Protein AF-A0A9P6ZLG7-F1 (afdb_monomer_lite)

Radius of gyration: 20.48 Å; chains: 1; bounding box: 56×38×57 Å

pLDDT: mean 70.79, std 18.05, range [35.25, 89.25]

Structure (mmCIF, N/CA/C/O backbone):
data_AF-A0A9P6ZLG7-F1
#
_entry.id   AF-A0A9P6ZLG7-F1
#
loop_
_atom_site.group_PDB
_atom_site.id
_atom_site.type_symbol
_atom_site.label_atom_id
_atom_site.label_alt_id
_atom_site.label_comp_id
_atom_site.label_asym_id
_atom_site.label_entity_id
_atom_site.label_seq_id
_atom_site.pdbx_PDB_ins_code
_atom_site.Cartn_x
_atom_site.Cartn_y
_atom_site.Cartn_z
_atom_site.occupancy
_atom_site.B_iso_or_equiv
_atom_site.auth_seq_id
_atom_site.auth_comp_id
_atom_site.auth_asym_id
_atom_site.auth_atom_id
_atom_site.pdbx_PDB_model_num
ATOM 1 N N . MET A 1 1 ? 39.757 28.305 39.858 1.00 40.25 1 MET A N 1
ATOM 2 C CA . MET A 1 1 ? 39.953 27.730 38.507 1.00 40.25 1 MET A CA 1
ATOM 3 C C . MET A 1 1 ? 38.604 27.255 37.981 1.00 40.25 1 MET A C 1
ATOM 5 O O . MET A 1 1 ? 38.103 26.241 38.445 1.00 40.25 1 MET A O 1
ATOM 9 N N . ALA A 1 2 ? 37.968 28.038 37.108 1.00 39.09 2 ALA A N 1
ATOM 10 C CA . ALA A 1 2 ? 36.626 27.769 36.59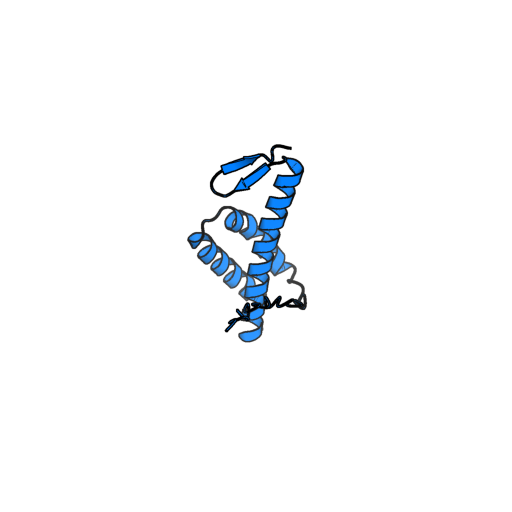1 1.00 39.09 2 ALA A CA 1
ATOM 11 C C . ALA A 1 2 ? 36.701 26.900 35.322 1.00 39.09 2 ALA A C 1
ATOM 13 O O . ALA A 1 2 ? 37.352 27.286 34.355 1.00 39.09 2 ALA A O 1
ATOM 14 N N . ARG A 1 3 ? 36.044 25.732 35.317 1.00 39.19 3 ARG A N 1
ATOM 15 C CA . ARG A 1 3 ? 35.843 24.908 34.113 1.00 39.19 3 ARG A CA 1
ATOM 16 C C . ARG A 1 3 ? 34.470 25.227 33.526 1.00 39.19 3 ARG A C 1
ATOM 18 O O . ARG A 1 3 ? 33.456 24.719 33.988 1.00 39.19 3 ARG A O 1
ATOM 25 N N . SER A 1 4 ? 34.469 26.105 32.529 1.00 42.03 4 SER A N 1
ATOM 26 C CA . SER A 1 4 ? 33.336 26.369 31.640 1.00 42.03 4 SER A CA 1
ATOM 27 C C . SER A 1 4 ? 33.504 25.549 30.361 1.00 42.03 4 SER A C 1
ATOM 29 O O . SER A 1 4 ? 34.622 25.421 29.865 1.00 42.03 4 SER A O 1
ATOM 31 N N . GLY A 1 5 ? 32.400 25.022 29.825 1.00 40.56 5 GLY A N 1
ATOM 32 C CA . GLY A 1 5 ? 32.345 24.541 28.443 1.00 40.56 5 GLY A CA 1
ATOM 33 C C . GLY A 1 5 ? 31.892 23.095 28.251 1.00 40.56 5 GLY A C 1
ATOM 34 O O . GLY A 1 5 ? 32.574 22.326 27.580 1.00 40.56 5 GLY A O 1
ATOM 35 N N . HIS A 1 6 ? 30.722 22.715 28.775 1.00 38.84 6 HIS A N 1
ATOM 36 C CA . HIS A 1 6 ? 29.986 21.573 28.223 1.00 38.84 6 HIS A CA 1
ATOM 37 C C . HIS A 1 6 ? 29.500 21.946 26.814 1.00 38.84 6 HIS A C 1
ATOM 39 O O . HIS A 1 6 ? 28.512 22.659 26.648 1.00 38.84 6 HIS A O 1
ATOM 45 N N . SER A 1 7 ? 30.227 21.482 25.796 1.00 39.72 7 SER A N 1
ATOM 46 C CA . SER A 1 7 ? 29.827 21.576 24.393 1.00 39.72 7 SER A CA 1
ATOM 47 C C . SER A 1 7 ? 28.635 20.648 24.156 1.00 39.72 7 SER A C 1
ATOM 49 O O . SER A 1 7 ? 28.773 19.427 24.040 1.00 39.72 7 SER A O 1
ATOM 51 N N . ALA A 1 8 ? 27.435 21.227 24.157 1.00 42.69 8 ALA A N 1
ATOM 52 C CA . ALA A 1 8 ? 26.216 20.542 23.768 1.00 42.69 8 ALA A CA 1
ATOM 53 C C . ALA A 1 8 ? 26.331 20.153 22.289 1.00 42.69 8 ALA A C 1
ATOM 55 O O . ALA A 1 8 ? 26.276 20.998 21.396 1.00 42.69 8 ALA A O 1
ATOM 56 N N . CYS A 1 9 ? 26.501 18.855 22.034 1.00 39.28 9 CYS A N 1
ATOM 57 C CA . CYS A 1 9 ? 26.408 18.274 20.704 1.00 39.28 9 CYS A CA 1
ATOM 58 C C . CYS A 1 9 ? 24.988 18.496 20.166 1.00 39.28 9 CYS A C 1
ATOM 60 O O . CYS A 1 9 ? 24.079 17.701 20.405 1.00 39.28 9 CYS A O 1
ATOM 62 N N . LEU A 1 10 ? 24.801 19.596 19.436 1.00 39.97 10 LEU A N 1
ATOM 63 C CA . LEU A 1 10 ? 23.634 19.841 18.604 1.00 39.97 10 LEU A CA 1
ATOM 64 C C . LEU A 1 10 ? 23.621 18.773 17.510 1.00 39.97 10 LEU A C 1
ATOM 66 O O . LEU A 1 10 ? 24.269 18.892 16.469 1.00 39.97 10 LEU A O 1
ATOM 70 N N . THR A 1 11 ? 22.880 17.697 17.758 1.00 44.66 11 THR A N 1
ATOM 71 C CA . THR A 1 11 ? 22.493 16.749 16.719 1.00 44.66 11 THR A CA 1
ATOM 72 C C . THR A 1 11 ? 21.525 17.469 15.788 1.00 44.66 11 THR A C 1
ATOM 74 O O . THR A 1 11 ? 20.310 17.449 15.952 1.00 44.66 11 THR A O 1
ATOM 77 N N . SER A 1 12 ? 22.102 18.167 14.811 1.00 41.66 12 SER A N 1
ATOM 78 C CA . SER A 1 12 ? 21.421 18.663 13.622 1.00 41.66 12 SER A CA 1
ATOM 79 C C . SER A 1 12 ? 20.673 17.489 12.990 1.00 41.66 12 SER A C 1
ATOM 81 O O . SER A 1 12 ? 21.245 16.604 12.343 1.00 41.66 12 SER A O 1
ATOM 83 N N . GLY A 1 13 ? 19.373 17.435 13.278 1.00 38.12 13 GLY A N 1
ATOM 84 C CA . GLY A 1 13 ? 18.446 16.492 12.693 1.00 38.12 13 GLY A CA 1
ATOM 85 C C . GLY A 1 13 ? 18.498 16.668 11.187 1.00 38.12 13 GLY A C 1
ATOM 86 O O . GLY A 1 13 ? 18.029 17.669 10.651 1.00 38.12 13 GLY A O 1
ATOM 87 N N . ARG A 1 14 ? 19.086 15.683 10.503 1.00 35.25 14 ARG A N 1
ATOM 88 C CA . ARG A 1 14 ? 19.056 15.548 9.047 1.00 35.25 14 ARG A CA 1
ATOM 89 C C . ARG A 1 14 ? 17.600 15.454 8.590 1.00 35.25 14 ARG A C 1
ATOM 91 O O . ARG A 1 14 ? 17.078 14.362 8.373 1.00 35.25 14 ARG A O 1
ATOM 98 N N . HIS A 1 15 ? 16.954 16.595 8.390 1.00 37.91 15 HIS A N 1
ATOM 99 C CA . HIS A 1 15 ? 15.765 16.701 7.563 1.00 37.91 15 HIS A CA 1
ATOM 100 C C . HIS A 1 15 ? 16.200 16.447 6.119 1.00 37.91 15 HIS A C 1
ATOM 102 O O . HIS A 1 15 ? 16.456 17.362 5.341 1.00 37.91 15 HIS A O 1
ATOM 108 N N . ARG A 1 16 ? 16.304 15.166 5.746 1.00 38.31 16 ARG A N 1
ATOM 109 C CA . ARG A 1 16 ? 16.261 14.775 4.338 1.00 38.31 16 ARG A CA 1
ATOM 110 C C . ARG A 1 16 ? 14.857 15.086 3.844 1.00 38.31 16 ARG A C 1
ATOM 112 O O . ARG A 1 16 ? 13.969 14.237 3.890 1.00 38.31 16 ARG A O 1
ATOM 119 N N . VAL A 1 17 ? 14.665 16.311 3.370 1.00 37.72 17 VAL A N 1
ATOM 120 C CA . VAL A 1 17 ? 13.594 16.629 2.434 1.00 37.72 17 VAL A CA 1
ATOM 121 C C . VAL A 1 17 ? 13.942 15.872 1.159 1.00 37.72 17 VAL A C 1
ATOM 123 O O . VAL A 1 17 ? 14.614 16.370 0.263 1.00 37.72 17 VAL A O 1
ATOM 126 N N . HIS A 1 18 ? 13.558 14.598 1.112 1.00 37.78 18 HIS A N 1
ATOM 127 C CA . HIS A 1 18 ? 13.476 13.889 -0.148 1.00 37.78 18 HIS A CA 1
ATOM 128 C C . HIS A 1 18 ? 12.396 14.609 -0.953 1.00 37.78 18 HIS A C 1
ATOM 130 O O . HIS A 1 18 ? 11.207 14.361 -0.755 1.00 37.78 18 HIS A O 1
ATOM 136 N N . GLN A 1 19 ? 12.811 15.511 -1.845 1.00 40.41 19 GLN A N 1
ATOM 137 C CA . GLN A 1 19 ? 12.021 15.849 -3.019 1.00 40.41 19 GLN A CA 1
ATOM 138 C C . GLN A 1 19 ? 11.800 14.535 -3.776 1.00 40.41 19 GLN A C 1
ATOM 140 O O . GLN A 1 19 ? 12.636 14.070 -4.550 1.00 40.41 19 GLN A O 1
ATOM 145 N N . LEU A 1 20 ? 10.698 13.863 -3.450 1.00 42.22 20 LEU A N 1
ATOM 146 C CA . LEU A 1 20 ? 10.161 12.766 -4.227 1.00 42.22 20 LEU A CA 1
ATOM 147 C C . LEU A 1 20 ? 9.724 13.393 -5.545 1.00 42.22 20 LEU A C 1
ATOM 149 O O . LEU A 1 20 ? 8.633 13.952 -5.633 1.00 42.22 20 LEU A O 1
ATOM 153 N N . GLN A 1 21 ? 10.591 13.318 -6.559 1.00 40.97 21 GLN A N 1
ATOM 154 C CA . GLN A 1 21 ? 10.155 13.372 -7.950 1.00 40.97 21 GLN A CA 1
ATOM 155 C C . GLN A 1 21 ? 8.954 12.436 -8.042 1.00 40.97 21 GLN A C 1
ATOM 157 O O . GLN A 1 21 ? 9.078 11.219 -7.879 1.00 40.97 21 GLN A O 1
ATOM 162 N N . THR A 1 22 ? 7.774 13.036 -8.133 1.00 45.97 22 THR A N 1
ATOM 163 C CA . THR A 1 22 ? 6.508 12.332 -8.020 1.00 45.97 22 THR A CA 1
ATOM 164 C C . THR A 1 22 ? 6.291 11.688 -9.377 1.00 45.97 22 THR A C 1
ATOM 166 O O . THR A 1 22 ? 5.591 12.231 -10.217 1.00 45.97 22 THR A O 1
ATOM 169 N N . GLN A 1 23 ? 6.992 10.580 -9.646 1.00 58.28 23 GLN A N 1
ATOM 170 C CA . GLN A 1 23 ? 6.636 9.720 -10.767 1.00 58.28 23 GLN A CA 1
ATOM 171 C C . GLN A 1 23 ? 5.181 9.324 -10.556 1.00 58.28 23 GLN A C 1
ATOM 173 O O . GLN A 1 23 ? 4.839 8.681 -9.564 1.00 58.28 23 GLN A O 1
ATOM 178 N N . GLU A 1 24 ? 4.317 9.793 -11.442 1.00 67.69 24 GLU A N 1
ATOM 179 C CA . GLU A 1 24 ? 2.895 9.549 -11.317 1.00 67.69 24 GLU A CA 1
ATOM 180 C C . GLU A 1 24 ? 2.644 8.037 -11.373 1.00 67.69 24 GLU A C 1
ATOM 182 O O . GLU A 1 24 ? 3.167 7.321 -12.235 1.00 67.69 24 GLU A O 1
ATOM 187 N N . LEU A 1 25 ? 1.911 7.533 -10.380 1.00 74.81 25 LEU A N 1
ATOM 188 C CA . LEU A 1 25 ? 1.497 6.136 -10.350 1.00 74.81 25 LEU A CA 1
ATOM 189 C C . LEU A 1 25 ? 0.576 5.895 -11.542 1.00 74.81 25 LEU A C 1
ATOM 191 O O . LEU A 1 25 ? -0.348 6.677 -11.773 1.00 74.81 25 LEU A O 1
ATOM 195 N N . MET A 1 26 ? 0.809 4.816 -12.291 1.00 80.56 26 MET A N 1
ATOM 196 C CA . MET A 1 26 ? -0.065 4.497 -13.416 1.00 80.56 26 MET A CA 1
ATOM 197 C C . MET A 1 26 ? -1.487 4.241 -12.911 1.00 80.56 26 MET A C 1
ATOM 199 O O . MET A 1 26 ? -1.685 3.751 -11.798 1.00 80.56 26 MET A O 1
ATOM 203 N N . LYS A 1 27 ? -2.493 4.537 -13.741 1.00 81.19 27 LYS A N 1
ATOM 204 C CA . LYS A 1 27 ? -3.912 4.357 -13.380 1.00 81.19 27 LYS A CA 1
ATOM 205 C C . LYS A 1 27 ? -4.199 2.942 -12.856 1.00 81.19 27 LYS A C 1
ATOM 207 O O . LYS A 1 27 ? -4.858 2.800 -11.832 1.00 81.19 27 LYS A O 1
ATOM 212 N N . ASN A 1 28 ? -3.608 1.922 -13.479 1.00 83.38 28 ASN A N 1
ATOM 213 C CA . ASN A 1 28 ? -3.760 0.520 -13.074 1.00 83.38 28 ASN A CA 1
ATOM 214 C C . ASN A 1 28 ? -3.106 0.225 -11.713 1.00 83.38 28 ASN A C 1
ATOM 216 O O . ASN A 1 28 ? -3.676 -0.481 -10.890 1.00 83.38 28 ASN A O 1
ATOM 220 N N . GLU A 1 29 ? -1.942 0.819 -11.435 1.00 82.31 29 GLU A N 1
ATOM 221 C CA . GLU A 1 29 ? -1.271 0.686 -10.134 1.00 82.31 29 GLU A CA 1
ATOM 222 C C . GLU A 1 29 ? -2.094 1.348 -9.023 1.00 82.31 29 GLU A C 1
ATOM 224 O O . GLU A 1 29 ? -2.202 0.807 -7.925 1.00 82.31 29 GLU A O 1
ATOM 229 N N . ASN A 1 30 ? -2.715 2.497 -9.310 1.00 84.06 30 ASN A N 1
ATOM 230 C CA . ASN A 1 30 ? -3.615 3.164 -8.372 1.00 84.06 30 ASN A CA 1
ATOM 231 C C . ASN A 1 30 ? -4.872 2.334 -8.086 1.00 84.06 30 ASN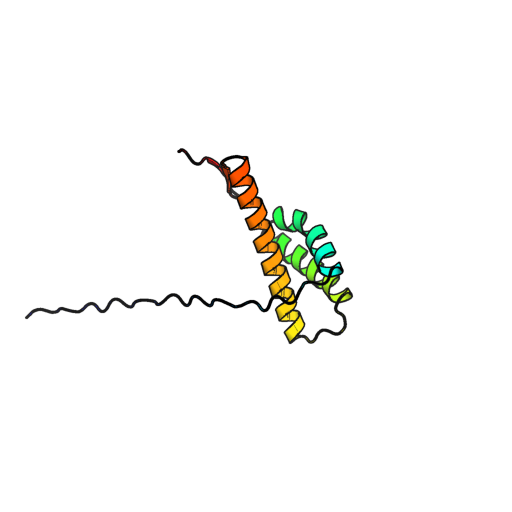 A C 1
ATOM 233 O O . ASN A 1 30 ? -5.319 2.312 -6.942 1.00 84.06 30 ASN A O 1
ATOM 237 N N . LEU A 1 31 ? -5.443 1.658 -9.087 1.00 85.69 31 LEU A N 1
ATOM 238 C CA . LEU A 1 31 ? -6.600 0.777 -8.891 1.00 85.69 31 LEU A CA 1
ATOM 239 C C . LEU A 1 31 ? -6.260 -0.376 -7.940 1.00 85.69 31 LEU A C 1
ATOM 241 O O . LEU A 1 31 ? -6.941 -0.549 -6.934 1.00 85.69 31 LEU A O 1
ATOM 245 N N . GLU A 1 32 ? -5.148 -1.074 -8.174 1.00 85.81 32 GLU A N 1
ATOM 246 C CA . GLU A 1 32 ? -4.680 -2.129 -7.266 1.00 85.81 32 GLU A CA 1
ATOM 247 C C . GLU A 1 32 ? -4.409 -1.593 -5.855 1.00 85.81 32 GLU A C 1
ATOM 249 O O . GLU A 1 32 ? -4.848 -2.168 -4.861 1.00 85.81 32 GLU A O 1
ATOM 254 N N . LEU A 1 33 ? -3.727 -0.450 -5.739 1.00 86.38 33 LEU A N 1
ATOM 255 C CA . LEU A 1 33 ? -3.460 0.161 -4.437 1.00 86.38 33 LEU A CA 1
ATOM 256 C C . LEU A 1 33 ? -4.742 0.523 -3.683 1.00 86.38 33 LEU A C 1
ATOM 258 O O . LEU A 1 33 ? -4.770 0.382 -2.461 1.00 86.38 33 LEU A O 1
ATOM 262 N N . ASN A 1 34 ? -5.787 0.968 -4.383 1.00 86.69 34 ASN A N 1
ATOM 263 C CA . ASN A 1 34 ? -7.094 1.232 -3.786 1.00 86.69 34 ASN A CA 1
ATOM 264 C C . ASN A 1 34 ? -7.792 -0.059 -3.340 1.00 86.69 34 ASN A C 1
ATOM 266 O O . ASN A 1 34 ? -8.358 -0.072 -2.248 1.00 86.69 34 ASN A O 1
ATOM 270 N N . ASN A 1 35 ? -7.697 -1.139 -4.122 1.00 88.94 35 ASN A N 1
ATOM 271 C CA . ASN A 1 35 ? -8.292 -2.437 -3.788 1.00 88.94 35 ASN A CA 1
ATOM 272 C C . ASN A 1 35 ? -7.717 -3.007 -2.482 1.00 88.94 35 ASN A C 1
ATOM 274 O O . ASN A 1 35 ? -8.467 -3.430 -1.607 1.00 88.94 35 ASN A O 1
ATOM 278 N N . TYR A 1 36 ? -6.395 -2.934 -2.302 1.00 86.56 36 TYR A N 1
ATOM 279 C CA . TYR A 1 36 ? -5.724 -3.439 -1.096 1.00 86.56 36 TYR A CA 1
ATOM 280 C C . TYR A 1 36 ? -5.646 -2.425 0.057 1.00 86.56 36 TYR A C 1
ATOM 282 O O . TYR A 1 36 ? -5.215 -2.766 1.163 1.00 86.56 36 TYR A O 1
ATOM 290 N N . LEU A 1 37 ? -6.038 -1.164 -0.157 1.00 85.62 37 LEU A N 1
ATOM 291 C CA . LEU A 1 37 ? -6.042 -0.136 0.884 1.00 85.62 37 LEU A CA 1
ATOM 292 C C . LEU A 1 37 ? -6.868 -0.521 2.130 1.00 85.62 37 LEU A C 1
ATOM 294 O O . LEU A 1 37 ? -6.337 -0.352 3.233 1.00 85.62 37 LEU A O 1
ATOM 298 N N . PRO A 1 38 ? -8.121 -1.017 2.030 1.00 84.19 38 PRO A N 1
ATOM 299 C CA . PRO A 1 38 ? -8.893 -1.422 3.205 1.00 84.19 38 PRO A CA 1
ATOM 300 C C . PRO A 1 38 ? -8.173 -2.506 4.015 1.00 84.19 38 PRO A C 1
ATOM 302 O O . PRO A 1 38 ? -7.942 -2.311 5.213 1.00 84.19 38 PRO A O 1
ATOM 305 N N . GLU A 1 39 ? -7.713 -3.572 3.361 1.00 85.81 39 GLU A N 1
ATOM 306 C CA . GLU A 1 39 ? -6.957 -4.659 3.993 1.00 85.81 39 GLU A CA 1
ATOM 307 C C . GLU A 1 39 ? -5.675 -4.142 4.658 1.00 85.81 39 GLU A C 1
ATOM 309 O O . GLU A 1 39 ? -5.369 -4.473 5.802 1.00 85.81 39 GLU A O 1
ATOM 314 N N . TRP A 1 40 ? -4.950 -3.238 3.995 1.00 83.94 40 TRP A N 1
ATOM 315 C CA . TRP A 1 40 ? -3.752 -2.607 4.548 1.00 83.94 40 TRP A CA 1
ATOM 316 C C . TRP A 1 40 ? -4.036 -1.744 5.787 1.00 83.94 40 TRP A C 1
ATOM 318 O O . TRP A 1 40 ? -3.208 -1.643 6.709 1.00 83.94 40 TRP A O 1
ATOM 328 N N . THR A 1 41 ? -5.177 -1.052 5.807 1.00 81.69 41 THR A N 1
ATOM 329 C CA . THR A 1 41 ? -5.554 -0.198 6.939 1.00 81.69 41 THR A CA 1
ATOM 330 C C . THR A 1 41 ? -5.939 -1.007 8.170 1.00 81.69 41 THR A C 1
ATOM 332 O O . THR A 1 41 ? -5.531 -0.613 9.266 1.00 81.69 41 THR A O 1
ATOM 335 N N . LEU A 1 42 ? -6.642 -2.125 7.977 1.00 82.94 42 LEU A N 1
ATOM 336 C CA . LEU A 1 42 ? -7.125 -3.011 9.038 1.00 82.94 42 LEU A CA 1
ATOM 337 C C . LEU A 1 42 ? -6.058 -4.001 9.520 1.00 82.94 42 LEU A C 1
ATOM 339 O O . LEU A 1 42 ? -6.035 -4.348 10.698 1.00 82.94 42 LEU A O 1
ATOM 343 N N . GLY A 1 43 ? -5.155 -4.417 8.630 1.00 81.19 43 GLY A N 1
ATOM 344 C CA . GLY A 1 43 ? -4.199 -5.476 8.918 1.00 81.19 43 GLY A CA 1
ATOM 345 C C . GLY A 1 43 ? -3.190 -5.137 10.018 1.00 81.19 43 GLY A C 1
ATOM 346 O O . GLY A 1 43 ? -2.805 -3.979 10.233 1.00 81.19 43 GLY A O 1
ATOM 347 N N . LYS A 1 44 ? -2.691 -6.170 10.696 1.00 82.81 44 LYS A N 1
ATOM 348 C CA . LYS A 1 44 ? -1.568 -6.089 11.646 1.00 82.81 44 LYS A CA 1
ATOM 349 C C . LYS A 1 44 ? -0.223 -5.995 10.910 1.00 82.81 44 LYS A C 1
ATOM 351 O O . LYS A 1 44 ? -0.133 -6.172 9.700 1.00 82.81 44 LYS A O 1
ATOM 356 N N . MET A 1 45 ? 0.862 -5.711 11.638 1.00 75.94 45 MET A N 1
ATOM 357 C CA . MET A 1 45 ? 2.222 -5.559 11.074 1.00 75.94 45 MET A CA 1
ATOM 358 C C . MET A 1 45 ? 2.640 -6.714 10.144 1.00 75.94 45 MET A C 1
ATOM 360 O O . MET A 1 45 ? 3.223 -6.461 9.090 1.00 75.94 45 MET A O 1
ATOM 364 N N . MET A 1 46 ? 2.333 -7.961 10.519 1.00 80.88 46 MET A N 1
ATOM 365 C CA . MET A 1 46 ? 2.682 -9.145 9.723 1.00 80.88 46 MET A CA 1
ATOM 366 C C . MET A 1 46 ? 1.810 -9.279 8.469 1.00 80.88 46 MET A C 1
ATOM 368 O O . MET A 1 46 ? 2.343 -9.456 7.377 1.00 80.88 46 MET A O 1
ATOM 372 N N . GLU A 1 47 ? 0.496 -9.088 8.593 1.00 83.25 47 GLU A N 1
ATOM 373 C CA . GLU A 1 47 ? -0.454 -9.112 7.469 1.00 83.25 47 GLU A CA 1
ATOM 374 C C . GLU A 1 47 ? -0.126 -8.031 6.436 1.00 83.25 47 GLU A C 1
ATOM 376 O O . GLU A 1 47 ? -0.121 -8.292 5.237 1.00 83.25 47 GLU A O 1
ATOM 381 N N . LYS A 1 48 ? 0.289 -6.839 6.885 1.00 86.50 48 LYS A N 1
ATOM 382 C CA . LYS A 1 48 ? 0.758 -5.771 5.992 1.00 86.50 48 LYS A CA 1
ATOM 383 C C . LYS A 1 48 ? 1.916 -6.221 5.108 1.00 86.50 48 LYS A C 1
ATOM 385 O O . LYS A 1 48 ? 1.947 -5.870 3.935 1.00 86.50 48 LYS A O 1
ATOM 390 N N . ARG A 1 49 ? 2.867 -7.016 5.611 1.00 86.00 49 ARG A N 1
ATOM 391 C CA . ARG A 1 49 ? 3.967 -7.528 4.769 1.00 86.00 49 ARG A CA 1
ATOM 392 C C . ARG A 1 49 ? 3.450 -8.440 3.656 1.00 86.00 49 ARG A C 1
ATOM 394 O O . ARG A 1 49 ? 3.934 -8.341 2.527 1.00 86.00 49 ARG A O 1
ATOM 401 N N . VAL A 1 50 ? 2.468 -9.284 3.962 1.00 88.06 50 VAL A N 1
ATOM 402 C CA . VAL A 1 50 ? 1.826 -10.181 2.990 1.00 88.06 50 VAL A CA 1
ATOM 403 C C . VAL A 1 50 ? 1.053 -9.370 1.950 1.00 88.06 50 VAL A C 1
ATOM 405 O O . VAL A 1 50 ? 1.332 -9.496 0.760 1.00 88.06 50 VAL A O 1
ATOM 408 N N . ILE A 1 51 ? 0.194 -8.450 2.396 1.00 87.19 51 ILE A N 1
ATOM 409 C CA . ILE A 1 51 ? -0.596 -7.558 1.532 1.00 87.19 51 ILE A CA 1
ATOM 410 C C . ILE A 1 51 ? 0.324 -6.732 0.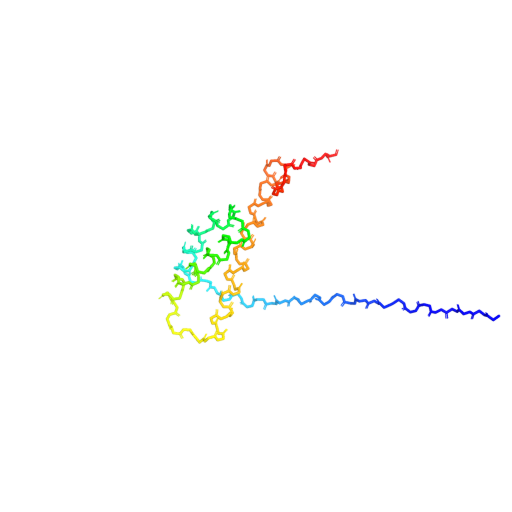624 1.00 87.19 51 ILE A C 1
ATOM 412 O O . ILE A 1 51 ? 0.116 -6.659 -0.581 1.00 87.19 51 ILE A O 1
ATOM 416 N N . PHE A 1 52 ? 1.415 -6.175 1.157 1.00 89.25 52 PHE A N 1
ATOM 417 C CA . PHE A 1 52 ? 2.388 -5.441 0.342 1.00 89.25 52 PHE A CA 1
ATOM 418 C C . PHE A 1 52 ? 3.051 -6.318 -0.717 1.00 89.25 52 PHE A C 1
ATOM 420 O O . PHE A 1 52 ? 3.348 -5.852 -1.815 1.00 89.25 52 PHE A O 1
ATOM 427 N N . THR A 1 53 ? 3.314 -7.580 -0.387 1.00 88.94 53 THR A N 1
ATOM 428 C CA . THR A 1 53 ? 3.900 -8.527 -1.334 1.00 88.94 53 THR A CA 1
ATOM 429 C C . THR A 1 53 ? 2.904 -8.860 -2.444 1.00 88.94 53 THR A C 1
ATOM 431 O O . THR A 1 53 ? 3.315 -8.913 -3.602 1.00 88.94 53 THR A O 1
ATOM 434 N N . ALA A 1 54 ? 1.613 -9.004 -2.128 1.00 87.25 54 ALA A N 1
ATOM 435 C CA . ALA A 1 54 ? 0.548 -9.166 -3.117 1.00 87.25 54 ALA A CA 1
ATOM 436 C C . ALA A 1 54 ? 0.439 -7.937 -4.034 1.00 87.25 54 ALA A C 1
ATOM 438 O O . ALA A 1 54 ? 0.577 -8.085 -5.247 1.00 87.25 54 ALA A O 1
ATOM 439 N N . ILE A 1 55 ? 0.358 -6.725 -3.466 1.00 87.75 55 ILE A N 1
ATOM 440 C CA . ILE A 1 55 ? 0.366 -5.454 -4.216 1.00 87.75 55 ILE A CA 1
ATOM 441 C C . ILE A 1 55 ? 1.584 -5.374 -5.136 1.00 87.75 55 ILE A C 1
ATOM 443 O O . ILE A 1 55 ? 1.464 -5.058 -6.314 1.00 87.75 55 ILE A O 1
ATOM 447 N N . ALA A 1 56 ? 2.779 -5.663 -4.616 1.00 86.56 56 ALA A N 1
ATOM 448 C CA . ALA A 1 56 ? 4.003 -5.597 -5.402 1.00 86.56 56 ALA A CA 1
ATOM 449 C C . ALA A 1 56 ? 4.011 -6.632 -6.538 1.00 86.56 56 ALA A C 1
ATOM 451 O O . ALA A 1 56 ? 4.530 -6.341 -7.611 1.00 86.56 56 ALA A O 1
ATOM 452 N N . ARG A 1 57 ? 3.447 -7.827 -6.333 1.00 86.25 57 ARG A N 1
ATOM 453 C CA . ARG A 1 57 ? 3.306 -8.834 -7.394 1.00 86.25 57 ARG A CA 1
ATOM 454 C C . ARG A 1 57 ? 2.308 -8.382 -8.460 1.00 86.25 57 ARG A C 1
ATOM 456 O O . ARG A 1 57 ? 2.678 -8.385 -9.629 1.00 86.25 57 ARG A O 1
ATOM 463 N N . ALA A 1 58 ? 1.122 -7.918 -8.067 1.00 84.44 58 ALA A N 1
ATOM 464 C CA . ALA A 1 58 ? 0.103 -7.401 -8.986 1.00 84.44 58 ALA A CA 1
ATOM 465 C C . ALA A 1 58 ? 0.640 -6.209 -9.795 1.00 84.44 58 ALA A C 1
ATOM 467 O O . ALA A 1 58 ? 0.629 -6.215 -11.021 1.00 84.44 58 ALA A O 1
ATOM 468 N N . ALA A 1 59 ? 1.251 -5.235 -9.119 1.00 81.12 59 ALA A N 1
ATOM 469 C CA . ALA A 1 59 ? 1.848 -4.062 -9.749 1.00 81.12 59 ALA A CA 1
ATOM 470 C C . ALA A 1 59 ? 2.983 -4.399 -10.734 1.00 81.12 59 ALA A C 1
ATOM 472 O O . ALA A 1 59 ? 3.228 -3.653 -11.680 1.00 81.12 59 ALA 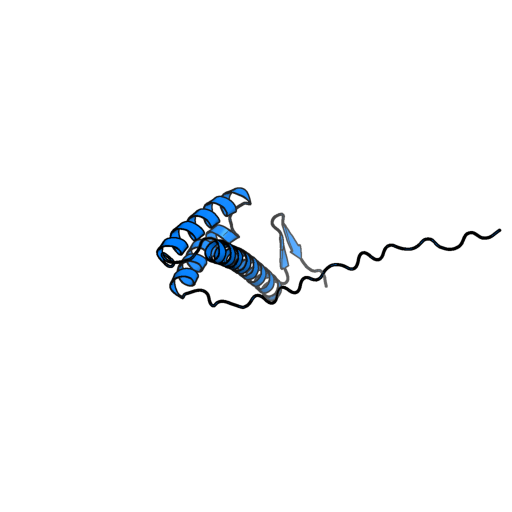A O 1
ATOM 473 N N . ARG A 1 60 ? 3.683 -5.524 -10.537 1.00 81.00 60 ARG A N 1
ATOM 474 C CA . ARG A 1 60 ? 4.744 -5.975 -11.448 1.00 81.00 60 ARG A CA 1
ATOM 475 C C . ARG A 1 60 ? 4.189 -6.453 -12.791 1.00 81.00 60 ARG A C 1
ATOM 477 O O . ARG A 1 60 ? 4.889 -6.312 -13.789 1.00 81.00 60 ARG A O 1
ATOM 484 N N . LEU A 1 61 ? 2.947 -6.943 -12.829 1.00 79.88 61 LEU A N 1
ATOM 485 C CA . LEU A 1 61 ? 2.263 -7.319 -14.072 1.00 79.88 61 LEU A CA 1
ATOM 486 C C . LEU A 1 61 ? 2.020 -6.099 -14.971 1.00 79.88 61 LEU A C 1
ATOM 488 O O . LEU A 1 61 ? 2.144 -6.194 -16.187 1.00 79.88 61 LEU A O 1
ATOM 492 N N . PHE A 1 62 ? 1.760 -4.935 -14.372 1.00 75.62 62 PHE A N 1
ATOM 493 C CA . PHE A 1 62 ? 1.552 -3.679 -15.102 1.00 75.62 62 PHE A CA 1
ATOM 494 C C . PHE A 1 62 ? 2.855 -2.972 -15.487 1.00 75.62 62 PHE A C 1
ATOM 496 O O . PHE A 1 62 ? 2.840 -2.051 -16.299 1.00 75.62 62 PHE A O 1
ATOM 503 N N . ALA A 1 63 ? 3.988 -3.397 -14.926 1.00 69.00 63 ALA A N 1
ATOM 504 C CA . ALA A 1 63 ? 5.286 -2.767 -15.129 1.00 69.00 63 ALA A CA 1
ATOM 505 C C . ALA A 1 63 ? 6.376 -3.788 -15.548 1.00 69.00 63 ALA A C 1
ATOM 507 O O . ALA A 1 63 ? 7.425 -3.874 -14.898 1.00 69.00 63 ALA A O 1
ATOM 508 N N . PRO A 1 64 ? 6.166 -4.563 -16.634 1.00 65.44 64 PRO A N 1
ATOM 509 C CA . PRO A 1 64 ? 7.000 -5.723 -16.966 1.00 65.44 64 PRO A CA 1
ATOM 510 C C . PRO A 1 64 ? 8.438 -5.366 -17.373 1.00 65.44 64 PRO A C 1
ATOM 512 O O . PRO A 1 64 ? 9.345 -6.169 -17.183 1.00 65.44 64 PRO A O 1
ATOM 515 N N . LYS A 1 65 ? 8.672 -4.153 -17.893 1.00 66.88 65 LYS A N 1
ATOM 516 C CA . LYS A 1 65 ? 9.980 -3.706 -18.418 1.00 66.88 65 LYS A CA 1
ATOM 517 C C . LYS A 1 65 ? 10.802 -2.861 -17.432 1.00 66.88 65 LYS A C 1
ATOM 519 O O . LYS A 1 65 ? 11.752 -2.195 -17.830 1.00 66.88 65 LYS A O 1
ATOM 524 N N . VAL A 1 66 ? 10.426 -2.821 -16.153 1.00 74.38 66 VAL A N 1
ATOM 525 C CA . VAL A 1 66 ? 11.072 -1.927 -15.180 1.00 74.38 66 VAL A CA 1
ATOM 526 C C . VAL A 1 66 ? 12.362 -2.538 -14.629 1.00 74.38 66 VAL A C 1
ATOM 528 O O . VAL A 1 66 ? 12.354 -3.620 -14.040 1.00 74.38 66 VAL A O 1
ATOM 531 N N . ASN A 1 67 ? 13.468 -1.794 -14.737 1.00 84.38 67 ASN A N 1
ATOM 532 C CA . ASN A 1 67 ? 14.767 -2.183 -14.181 1.00 84.38 67 ASN A CA 1
ATOM 533 C C . ASN A 1 67 ? 14.692 -2.400 -12.662 1.00 84.38 67 ASN A C 1
ATOM 535 O O . ASN A 1 67 ? 13.954 -1.710 -11.955 1.00 84.38 67 ASN A O 1
ATOM 539 N N . GLN A 1 68 ? 15.513 -3.296 -12.105 1.00 82.94 68 GLN A N 1
ATOM 540 C CA . GLN A 1 68 ? 15.450 -3.647 -10.676 1.00 82.94 68 GLN A CA 1
ATOM 541 C C . GLN A 1 68 ? 15.598 -2.428 -9.741 1.00 82.94 68 GLN A C 1
ATOM 543 O O . GLN A 1 68 ? 14.916 -2.344 -8.716 1.00 82.94 68 GLN A O 1
ATOM 548 N N . GLY A 1 69 ? 16.450 -1.460 -10.096 1.00 85.06 69 GLY A N 1
ATOM 549 C CA . GLY A 1 69 ? 16.614 -0.211 -9.344 1.00 85.06 69 GLY A CA 1
ATOM 550 C C . GLY A 1 69 ? 15.366 0.678 -9.377 1.00 85.06 69 GLY A C 1
ATOM 551 O O . GLY A 1 69 ? 14.925 1.174 -8.339 1.00 85.06 69 GLY A O 1
ATOM 552 N N . GLN A 1 70 ? 14.745 0.821 -10.547 1.00 83.62 70 GLN A N 1
ATOM 553 C CA . GLN A 1 70 ? 13.483 1.547 -10.707 1.00 83.62 70 GLN A CA 1
ATOM 554 C C . GLN A 1 70 ? 12.342 0.834 -9.968 1.00 83.62 70 GLN A C 1
ATOM 556 O O . GLN A 1 70 ? 11.543 1.479 -9.296 1.00 83.62 70 GLN A O 1
ATOM 561 N N . TRP A 1 71 ? 12.326 -0.500 -9.978 1.00 85.19 71 TRP A N 1
ATOM 562 C CA . TRP A 1 71 ? 11.350 -1.300 -9.244 1.00 85.19 71 TRP A CA 1
ATOM 563 C C . TRP A 1 71 ? 11.457 -1.112 -7.726 1.00 85.19 71 TRP A C 1
ATOM 565 O O . TRP A 1 71 ? 10.445 -0.997 -7.034 1.00 85.19 71 TRP A O 1
ATOM 575 N N . LYS A 1 72 ? 12.681 -1.030 -7.182 1.00 86.12 72 LYS A N 1
ATOM 576 C CA . LYS A 1 72 ? 12.895 -0.692 -5.764 1.00 86.12 72 LYS A CA 1
ATOM 577 C C . LYS A 1 72 ? 12.331 0.695 -5.432 1.00 86.12 72 LYS A C 1
ATOM 579 O O . LYS A 1 72 ? 11.636 0.820 -4.424 1.00 86.12 72 LYS A O 1
ATOM 584 N N . LYS A 1 73 ? 12.566 1.700 -6.288 1.00 86.81 73 LYS A N 1
ATOM 585 C CA . LYS A 1 73 ? 11.983 3.045 -6.129 1.00 86.81 73 LYS A CA 1
ATOM 586 C C . LYS A 1 73 ? 10.452 2.991 -6.152 1.00 86.81 73 LYS A C 1
ATOM 588 O O . LYS A 1 73 ? 9.816 3.532 -5.254 1.00 86.81 73 LYS A O 1
ATOM 593 N N . ARG A 1 74 ? 9.862 2.253 -7.094 1.00 85.69 74 ARG A N 1
ATOM 594 C CA . ARG A 1 74 ? 8.404 2.137 -7.247 1.00 85.69 74 ARG A CA 1
ATOM 595 C C . ARG A 1 74 ? 7.729 1.457 -6.054 1.00 85.69 74 ARG A C 1
ATOM 597 O O . ARG A 1 74 ? 6.774 1.990 -5.499 1.00 85.69 74 ARG A O 1
ATOM 604 N N . LYS A 1 75 ? 8.307 0.364 -5.541 1.00 87.50 75 LYS A N 1
ATOM 605 C CA . LYS A 1 75 ? 7.859 -0.261 -4.280 1.00 87.50 75 LYS A CA 1
ATOM 606 C C . LYS A 1 75 ? 7.894 0.715 -3.101 1.00 87.50 75 LYS A C 1
ATOM 608 O O . LYS A 1 75 ? 6.975 0.725 -2.283 1.00 87.50 75 LYS A O 1
ATOM 613 N N . GLN A 1 76 ? 8.933 1.546 -3.007 1.00 88.12 76 GLN A N 1
ATOM 614 C CA . GLN A 1 76 ? 8.999 2.573 -1.969 1.00 88.12 76 GLN A CA 1
ATOM 615 C C . GLN A 1 76 ? 7.873 3.606 -2.129 1.00 88.12 76 GLN A C 1
ATOM 617 O O . GLN A 1 76 ? 7.276 4.002 -1.130 1.00 88.12 76 GLN A O 1
ATOM 622 N N . MET A 1 77 ? 7.530 3.991 -3.361 1.00 87.94 77 MET A N 1
ATOM 623 C CA . MET A 1 77 ? 6.396 4.882 -3.629 1.00 87.94 77 MET A CA 1
ATOM 624 C C . MET A 1 77 ? 5.065 4.270 -3.191 1.00 87.94 77 MET A C 1
ATOM 626 O O . MET A 1 77 ? 4.302 4.950 -2.511 1.00 87.94 77 MET A O 1
ATOM 630 N N . TYR A 1 78 ? 4.818 2.985 -3.467 1.00 88.62 78 TYR A N 1
ATOM 631 C CA . TYR A 1 78 ? 3.608 2.290 -3.000 1.00 88.62 78 TYR A CA 1
ATOM 632 C C . TYR A 1 78 ? 3.500 2.310 -1.477 1.00 88.62 78 TYR A C 1
ATOM 634 O O . TYR A 1 78 ? 2.453 2.633 -0.920 1.00 88.62 78 TYR A O 1
ATOM 642 N N . LYS A 1 79 ? 4.609 2.028 -0.783 1.00 87.19 79 LYS A N 1
ATOM 643 C CA . LYS A 1 79 ? 4.654 2.049 0.683 1.00 87.19 79 LYS A CA 1
ATOM 644 C C . LYS A 1 79 ? 4.333 3.440 1.237 1.00 87.19 79 LYS A C 1
ATOM 646 O O . LYS A 1 79 ? 3.540 3.558 2.170 1.00 87.19 79 LYS A O 1
ATOM 651 N N . THR A 1 80 ? 4.922 4.482 0.653 1.00 86.94 80 THR A N 1
ATOM 652 C CA . THR A 1 80 ? 4.651 5.879 1.021 1.00 86.94 80 THR A CA 1
ATOM 653 C C . THR A 1 80 ? 3.194 6.251 0.746 1.00 86.94 80 THR A C 1
ATOM 655 O O . THR A 1 80 ? 2.548 6.856 1.599 1.00 86.94 80 THR A O 1
ATOM 658 N N . TRP A 1 81 ? 2.647 5.846 -0.401 1.00 89.25 81 TRP A N 1
ATOM 659 C CA . TRP A 1 81 ?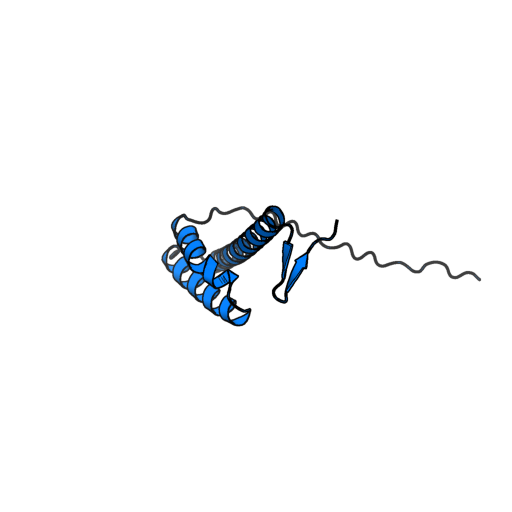 1.261 6.113 -0.783 1.00 89.25 81 TRP A CA 1
ATOM 660 C C . TRP A 1 81 ? 0.265 5.465 0.189 1.00 89.25 81 TRP A C 1
ATOM 662 O O . TRP A 1 81 ? -0.630 6.144 0.698 1.00 89.25 81 TRP A O 1
ATOM 672 N N . LEU A 1 82 ? 0.462 4.185 0.526 1.00 87.06 82 LEU A N 1
ATOM 673 C CA . LEU A 1 82 ? -0.370 3.453 1.490 1.00 87.06 82 LEU A CA 1
ATOM 674 C C . LEU A 1 82 ? -0.308 4.081 2.888 1.00 87.06 82 LEU A C 1
ATOM 676 O O . LEU A 1 82 ? -1.324 4.222 3.572 1.00 87.06 82 LEU A O 1
ATOM 680 N N . PHE A 1 83 ? 0.887 4.487 3.322 1.00 85.12 83 PHE A N 1
ATOM 681 C CA . PHE A 1 83 ? 1.074 5.162 4.604 1.00 85.12 83 PHE A CA 1
ATOM 682 C C . PHE A 1 83 ? 0.365 6.524 4.644 1.00 85.12 83 PHE A C 1
ATOM 684 O O . PHE A 1 83 ? -0.363 6.816 5.596 1.00 85.12 83 PHE A O 1
ATOM 691 N N . ASN A 1 84 ? 0.524 7.334 3.596 1.00 85.94 84 ASN A N 1
ATOM 692 C CA . ASN A 1 84 ? -0.082 8.660 3.506 1.00 85.94 84 ASN A CA 1
ATOM 693 C C . ASN A 1 84 ? -1.611 8.591 3.457 1.00 85.94 84 ASN A C 1
ATOM 695 O O . ASN A 1 84 ? -2.271 9.364 4.150 1.00 85.94 84 ASN A O 1
ATOM 699 N N . ASN A 1 85 ? -2.185 7.646 2.708 1.00 85.50 85 ASN A N 1
ATOM 700 C CA . ASN A 1 85 ? -3.638 7.473 2.654 1.00 85.50 85 ASN A CA 1
ATOM 701 C C . ASN A 1 85 ? -4.224 7.034 3.996 1.00 85.50 85 ASN A C 1
ATOM 703 O O . ASN A 1 85 ? -5.241 7.584 4.422 1.00 85.50 85 ASN A O 1
ATOM 707 N N . LYS A 1 86 ? -3.539 6.142 4.725 1.00 82.50 86 LYS A N 1
ATOM 708 C CA . LYS A 1 86 ? -3.919 5.800 6.103 1.00 82.50 86 LYS A CA 1
ATOM 709 C C . LYS A 1 86 ? -3.939 7.041 7.001 1.00 82.50 86 LYS A C 1
ATOM 711 O O . LYS A 1 86 ? -4.946 7.295 7.654 1.00 82.50 86 LYS A O 1
ATOM 716 N N . ARG A 1 87 ? -2.876 7.858 6.989 1.00 81.50 87 ARG A N 1
ATOM 717 C CA . ARG A 1 87 ? -2.827 9.092 7.801 1.00 81.50 87 ARG A CA 1
ATOM 718 C C . ARG A 1 87 ? -3.869 10.125 7.380 1.00 81.50 87 ARG A C 1
ATOM 720 O O . ARG A 1 87 ? -4.396 10.840 8.228 1.00 81.50 87 ARG A O 1
ATOM 727 N N . LYS A 1 88 ? -4.173 10.223 6.084 1.00 83.69 88 LYS A N 1
ATOM 728 C CA . LYS A 1 88 ? -5.212 11.122 5.567 1.00 83.69 88 LYS A CA 1
ATOM 729 C C . LYS A 1 88 ? -6.591 10.716 6.085 1.00 83.69 88 LYS A C 1
ATOM 731 O O . LYS A 1 88 ? -7.347 11.593 6.494 1.00 83.69 88 LYS A O 1
ATOM 736 N N . LYS A 1 89 ? -6.890 9.412 6.121 1.00 78.50 89 LYS A N 1
ATOM 737 C CA . LYS A 1 89 ? -8.111 8.873 6.739 1.00 78.50 89 LYS A CA 1
ATOM 738 C C . LYS A 1 89 ? -8.156 9.185 8.236 1.00 78.50 89 LYS A C 1
ATOM 740 O O . LYS A 1 89 ? -9.100 9.825 8.674 1.00 78.50 89 LYS A O 1
ATOM 745 N N . GLU A 1 90 ? -7.086 8.883 8.975 1.00 77.75 90 GLU A N 1
ATOM 746 C CA . GLU A 1 90 ? -6.983 9.197 10.413 1.00 77.75 90 GLU A CA 1
ATOM 747 C C . GLU A 1 90 ? -7.211 10.691 10.705 1.00 77.75 90 GLU A C 1
ATOM 749 O O . GLU A 1 90 ? -7.917 11.041 11.647 1.00 77.75 90 GLU A O 1
ATOM 754 N N . ARG A 1 91 ? -6.653 11.589 9.880 1.00 78.12 91 ARG A N 1
ATOM 755 C CA . ARG A 1 91 ? -6.865 13.038 10.012 1.00 78.12 91 ARG A CA 1
ATOM 756 C C . ARG A 1 91 ? -8.316 13.433 9.725 1.00 78.12 91 ARG A C 1
ATOM 758 O O . ARG A 1 91 ? -8.854 14.267 10.443 1.00 78.12 91 ARG A O 1
ATOM 765 N N . ARG A 1 92 ? -8.944 12.863 8.691 1.00 81.75 92 ARG A N 1
ATOM 766 C CA . ARG A 1 92 ? -10.359 13.117 8.368 1.00 81.75 92 ARG A CA 1
ATOM 767 C C . ARG A 1 92 ? -11.279 12.647 9.489 1.00 81.75 92 ARG A C 1
ATOM 769 O O . ARG A 1 92 ? -12.171 13.392 9.873 1.00 81.75 92 ARG A O 1
ATOM 776 N N . ASP A 1 93 ? -11.021 11.467 10.042 1.00 72.81 93 ASP A N 1
ATOM 777 C CA . ASP A 1 93 ? -11.791 10.926 11.163 1.00 72.81 93 ASP A CA 1
ATOM 778 C C . ASP A 1 93 ? -11.624 11.801 12.417 1.00 72.81 93 ASP A C 1
ATOM 780 O O . ASP A 1 93 ? -12.599 12.080 13.112 1.00 72.81 93 ASP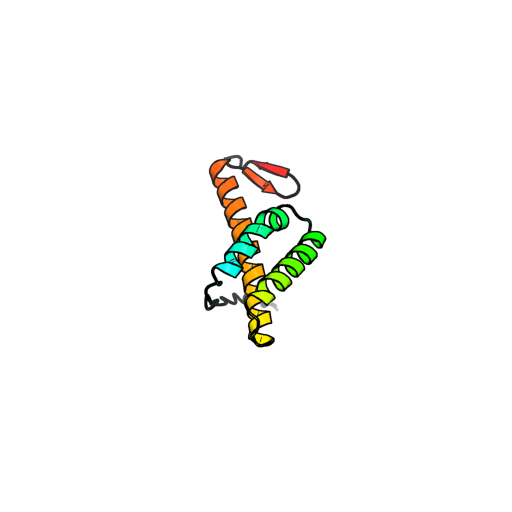 A O 1
ATOM 784 N N . MET A 1 94 ? -10.415 12.321 12.656 1.00 71.25 94 MET A N 1
ATOM 785 C CA . MET A 1 94 ? -10.156 13.278 13.735 1.00 71.25 94 MET A CA 1
ATOM 786 C C . MET A 1 94 ? -10.912 14.598 13.551 1.00 71.25 94 MET A C 1
ATOM 788 O O . MET A 1 94 ? -11.488 15.090 14.513 1.00 71.25 94 MET A O 1
ATOM 792 N N . ILE A 1 95 ? -10.949 15.152 12.334 1.00 76.81 95 ILE A N 1
ATOM 793 C CA . ILE A 1 95 ? -11.699 16.383 12.033 1.00 76.81 95 ILE A CA 1
ATOM 794 C C . ILE A 1 95 ? -13.208 16.151 12.176 1.00 76.81 95 ILE A C 1
ATOM 796 O O . ILE A 1 95 ? -13.893 16.966 12.782 1.00 76.81 95 ILE A O 1
ATOM 800 N N . LYS A 1 96 ? -13.730 15.043 11.634 1.00 74.88 96 LYS A N 1
ATOM 801 C CA . LYS A 1 96 ? -15.172 14.760 11.613 1.00 74.88 96 LYS A CA 1
ATOM 802 C C . LYS A 1 96 ? -15.732 14.442 12.999 1.00 74.88 96 LYS A C 1
ATOM 804 O O . LYS A 1 96 ? -16.842 14.856 13.309 1.00 74.88 96 LYS A O 1
ATOM 809 N N . TYR A 1 97 ? -14.993 13.684 13.809 1.00 74.94 97 TYR A N 1
ATOM 810 C CA . TYR A 1 97 ? -15.501 13.151 15.076 1.00 74.94 97 TYR A CA 1
ATOM 811 C C . TYR A 1 97 ? -14.815 13.737 16.319 1.00 74.94 97 TYR A C 1
ATOM 813 O O . TYR A 1 97 ? -15.124 13.303 17.425 1.00 74.94 97 TYR A O 1
ATOM 821 N N . GLY A 1 98 ? -13.853 14.659 16.167 1.00 65.19 98 GLY A N 1
ATOM 822 C CA . GLY A 1 98 ? -13.080 15.224 17.286 1.00 65.19 98 GLY A CA 1
ATOM 823 C C . GLY A 1 98 ? -12.246 14.189 18.057 1.00 65.19 98 GLY A C 1
ATOM 824 O O . GLY A 1 98 ? -11.870 14.411 19.207 1.00 65.19 98 GLY A O 1
ATOM 825 N N . ARG A 1 99 ? -11.996 13.019 17.455 1.00 62.34 99 ARG A N 1
ATOM 826 C CA . ARG A 1 99 ? -11.463 11.827 18.128 1.00 62.34 99 ARG A CA 1
ATOM 827 C C . ARG A 1 99 ? -10.202 11.320 17.449 1.00 62.34 99 ARG A C 1
ATOM 829 O O . ARG A 1 99 ? -10.169 11.104 16.238 1.00 62.34 99 ARG A O 1
ATOM 836 N N . ARG A 1 100 ? -9.171 11.043 18.241 1.00 60.38 100 ARG A N 1
ATOM 837 C CA . ARG A 1 100 ? -7.943 10.400 17.771 1.00 60.38 100 ARG A CA 1
ATOM 838 C C . ARG A 1 100 ? -8.086 8.889 17.930 1.00 60.38 100 ARG A C 1
ATOM 840 O O . ARG A 1 100 ? -8.058 8.369 19.043 1.00 60.38 100 ARG A O 1
ATOM 847 N N . TRP A 1 101 ? -8.237 8.180 16.816 1.00 56.81 101 TRP A N 1
ATOM 848 C CA . TRP A 1 101 ? -8.267 6.719 16.806 1.00 56.81 101 TRP A CA 1
ATOM 849 C C . TRP A 1 101 ? -6.841 6.179 16.894 1.00 56.81 101 TRP A C 1
ATOM 851 O O . TRP A 1 101 ? -6.046 6.322 15.964 1.00 56.81 101 TRP A O 1
ATOM 861 N N . THR A 1 102 ? -6.498 5.582 18.031 1.00 61.06 102 THR A N 1
ATOM 862 C CA . THR A 1 102 ? -5.266 4.803 18.177 1.00 61.06 102 THR A CA 1
ATOM 863 C C . THR A 1 102 ? -5.602 3.313 18.100 1.00 61.06 102 THR A C 1
ATOM 865 O O . THR A 1 102 ? -6.727 2.934 18.416 1.00 61.06 102 THR A O 1
ATOM 868 N N . PRO A 1 103 ? -4.645 2.435 17.748 1.00 50.59 103 PRO A N 1
ATOM 869 C CA . PRO A 1 103 ? -4.872 0.986 17.748 1.00 50.59 103 PRO A CA 1
ATOM 870 C C . PRO A 1 103 ? -5.319 0.407 19.099 1.00 50.59 103 PRO A C 1
ATOM 872 O O . PRO A 1 103 ? -5.742 -0.740 19.148 1.00 50.59 103 PRO A O 1
ATOM 875 N N . ARG A 1 104 ? -5.170 1.166 20.194 1.00 53.34 104 ARG A N 1
ATOM 876 C CA . ARG A 1 104 ? -5.513 0.744 21.555 1.00 53.34 104 ARG A CA 1
ATOM 877 C C . ARG A 1 104 ? -6.828 1.343 22.060 1.00 53.34 104 ARG A C 1
ATOM 879 O O . ARG A 1 104 ? -7.457 0.716 22.898 1.00 53.34 104 ARG A O 1
ATOM 886 N N . MET A 1 105 ? -7.223 2.536 21.600 1.00 50.34 105 MET A N 1
ATOM 887 C CA . MET A 1 105 ? -8.414 3.249 22.091 1.00 50.34 105 MET A CA 1
ATOM 888 C C . MET A 1 105 ? -8.740 4.526 21.297 1.00 50.34 105 MET A C 1
ATOM 890 O O . MET A 1 105 ? -7.888 5.097 20.603 1.00 50.34 105 MET A O 1
ATOM 894 N N . VAL A 1 106 ? -9.980 4.993 21.457 1.00 60.28 106 VAL A N 1
ATOM 895 C CA . VAL A 1 106 ? -10.456 6.314 21.033 1.00 60.28 106 VAL A CA 1
ATOM 896 C C . VAL A 1 106 ? -10.065 7.337 22.094 1.00 60.28 106 VAL A C 1
ATOM 898 O O . VAL A 1 106 ? -10.552 7.269 23.217 1.00 60.28 106 VAL A O 1
ATOM 901 N N . ILE A 1 107 ? -9.212 8.295 21.741 1.00 65.06 107 ILE A N 1
ATOM 902 C CA . ILE A 1 107 ? -8.838 9.392 22.639 1.00 65.06 107 ILE A CA 1
ATOM 903 C C . ILE A 1 107 ? -9.635 10.632 22.232 1.00 65.06 107 ILE A C 1
ATOM 905 O O . ILE A 1 107 ? -9.542 11.086 21.087 1.00 65.06 107 ILE A O 1
ATOM 909 N N . TYR A 1 108 ? -10.424 11.167 23.161 1.00 56.41 108 TYR A N 1
ATOM 910 C CA . TYR A 1 108 ? -11.062 12.473 23.015 1.00 56.41 108 TYR A CA 1
ATOM 911 C C . TYR A 1 108 ? -10.033 13.578 23.251 1.00 56.41 108 TYR A C 1
ATOM 913 O O . TYR A 1 108 ? -9.276 13.514 24.217 1.00 56.41 108 TYR A O 1
ATOM 921 N N . GLN A 1 109 ? -10.017 14.604 22.399 1.00 59.94 109 GLN A N 1
ATOM 922 C CA . GLN A 1 109 ? -9.433 15.875 22.821 1.00 59.94 109 GLN A CA 1
ATOM 923 C C . GLN A 1 109 ? -10.452 16.566 23.727 1.00 59.94 109 GLN A C 1
ATOM 925 O O . GLN A 1 109 ? -11.503 16.996 23.257 1.00 59.94 109 GLN A O 1
ATOM 930 N N . GLN A 1 110 ? -10.161 16.622 25.028 1.00 54.69 110 GLN A N 1
ATOM 931 C CA . GLN A 1 110 ? -10.780 17.617 25.899 1.00 54.69 110 GLN A CA 1
ATOM 932 C C . GLN A 1 110 ? -10.262 18.989 25.448 1.00 54.69 110 GLN A C 1
ATOM 934 O O . GLN A 1 110 ? -9.054 19.155 25.260 1.00 54.69 110 GLN A O 1
ATOM 939 N N . LYS A 1 111 ? -11.196 19.897 25.154 1.00 53.06 111 LYS A N 1
ATOM 940 C CA . LYS A 1 111 ? -10.921 21.313 24.896 1.00 53.06 111 LYS A CA 1
ATOM 941 C C . LYS A 1 111 ? -10.563 22.011 26.196 1.00 53.06 111 LYS A C 1
ATOM 943 O O . LYS A 1 111 ? -11.191 21.649 27.214 1.00 53.06 111 LYS A O 1
#

Foldseek 3Di:
DDDDDPDPPPPPPPPPPPPPPCPDDDPQLVVLLVVLLVVCLPDDPVSVVVSLVVSLVSVCVVVVPDDPVRSVVVSVVSVVVSVVVSVVVQVVCCVVPVWRDDPVDTDHPDD

Sequence (111 aa):
MARSGHSACLTSGRHRVHQLQTQELMKNENLELNNYLPEWTLGKMMEKRVIFTAIARAARLFAPKVNQGQWKKRKQMYKTWLFNNKRKKERRDMIKYGRRWTPRMVIYQQK

Organism: NCBI:txid48579

Secondary structure (DSSP, 8-state):
-----------------------PPPHHHHHHHHHHHHHHHHS-HHHHHHHHHHHHHHHHHH-TT--HHHHHHHHHHHHHHHHHHHHHHHHHHHHHHSEEE-SS-EEE---